Protein AF-A0A7V9AF41-F1 (afdb_monomer_lite)

pLDDT: mean 94.41, std 5.74, range [71.12, 98.44]

Sequence (60 aa):
MSKAAFIILAAGDTHESLGRVVNAFMGALEYTKEGGGEARIIFDGAGTQAAVEFSKKDHK

Radius of gyration: 12.0 Å; chains: 1; bounding box: 33×21×26 Å

Secondary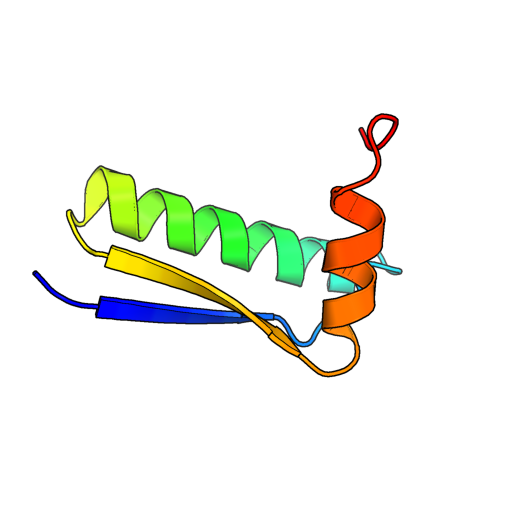 structure (DSSP, 8-state):
--EEEEEE---S-SHHHHHHHHHHHHHHHHHHHTS--EEEEEE-TTHHHHHHHHTSTT--

Structure (mmCIF, N/CA/C/O backbone):
data_AF-A0A7V9AF41-F1
#
_entry.id   AF-A0A7V9AF41-F1
#
loop_
_atom_site.group_PDB
_atom_site.id
_atom_site.type_symbol
_atom_site.label_atom_id
_atom_site.label_alt_id
_atom_site.label_comp_id
_atom_site.label_asym_id
_atom_site.label_entity_id
_atom_site.label_seq_id
_atom_site.pdbx_PDB_ins_code
_atom_site.Cartn_x
_atom_site.Cartn_y
_atom_site.Cartn_z
_atom_site.occupancy
_atom_site.B_iso_or_equiv
_atom_site.auth_seq_id
_atom_site.auth_comp_id
_atom_site.auth_asym_id
_atom_site.auth_atom_id
_atom_site.pdbx_PDB_model_num
ATOM 1 N N . MET A 1 1 ? -16.846 3.525 15.086 1.00 72.69 1 MET A N 1
ATOM 2 C CA . MET A 1 1 ? -15.609 3.680 14.294 1.00 72.69 1 MET A CA 1
ATOM 3 C C . MET A 1 1 ? -15.880 3.242 12.872 1.00 72.69 1 MET A C 1
ATOM 5 O O . MET A 1 1 ? -16.425 2.157 12.686 1.00 72.69 1 MET A O 1
ATOM 9 N N . SER A 1 2 ? -15.548 4.078 11.893 1.00 90.75 2 SER A N 1
ATOM 10 C CA . SER A 1 2 ? -15.604 3.713 10.477 1.00 90.75 2 SER A CA 1
ATOM 11 C C . SER A 1 2 ? -14.400 2.849 10.100 1.00 90.75 2 SER A C 1
ATOM 13 O O . SER A 1 2 ? -13.316 3.001 10.667 1.00 90.75 2 SER A O 1
ATOM 15 N N . LYS A 1 3 ? -14.613 1.925 9.161 1.00 95.50 3 LYS A N 1
ATOM 16 C CA . LYS A 1 3 ? -13.589 1.006 8.659 1.00 95.50 3 LYS A CA 1
ATOM 17 C C . LYS A 1 3 ? -13.310 1.304 7.194 1.00 95.50 3 LYS A C 1
ATOM 19 O O . LYS A 1 3 ? -14.256 1.493 6.431 1.00 95.50 3 LYS A O 1
ATOM 24 N N . ALA A 1 4 ? -12.041 1.293 6.811 1.00 96.44 4 ALA A N 1
ATOM 25 C CA . ALA A 1 4 ? -11.600 1.480 5.435 1.00 96.44 4 ALA A CA 1
ATOM 26 C C . ALA A 1 4 ? -10.595 0.398 5.021 1.00 96.44 4 ALA A C 1
ATOM 28 O O . ALA A 1 4 ? -9.834 -0.121 5.841 1.00 96.44 4 ALA A O 1
ATOM 29 N N . ALA A 1 5 ? -10.587 0.076 3.729 1.00 97.75 5 ALA A N 1
ATOM 30 C CA . ALA A 1 5 ? -9.586 -0.784 3.118 1.00 97.75 5 ALA A CA 1
ATOM 31 C C . ALA A 1 5 ? -8.846 -0.011 2.022 1.00 97.75 5 ALA A C 1
ATOM 33 O O . ALA A 1 5 ? -9.473 0.580 1.145 1.00 97.75 5 ALA A O 1
ATOM 34 N N . PHE A 1 6 ? -7.519 -0.046 2.072 1.00 97.81 6 PHE A N 1
ATOM 35 C CA . PHE A 1 6 ? -6.629 0.492 1.050 1.00 97.81 6 PHE A CA 1
ATOM 36 C C . PHE A 1 6 ? -6.083 -0.688 0.249 1.00 97.81 6 PHE A C 1
ATOM 38 O O . PHE A 1 6 ? -5.284 -1.469 0.764 1.00 97.81 6 PHE A O 1
ATOM 45 N N . ILE A 1 7 ? -6.562 -0.848 -0.986 1.00 98.19 7 ILE A N 1
ATOM 46 C CA . ILE A 1 7 ? -6.174 -1.956 -1.866 1.00 98.19 7 ILE A CA 1
ATOM 47 C C . ILE A 1 7 ? -5.056 -1.475 -2.788 1.00 98.19 7 ILE A C 1
ATOM 49 O O . ILE A 1 7 ? -5.252 -0.575 -3.604 1.00 98.19 7 ILE A O 1
ATOM 53 N N . ILE A 1 8 ? -3.883 -2.084 -2.659 1.00 98.44 8 ILE A N 1
ATOM 54 C CA . ILE A 1 8 ? -2.689 -1.750 -3.428 1.00 98.44 8 ILE A CA 1
ATOM 55 C C . ILE A 1 8 ? -2.499 -2.817 -4.500 1.00 98.44 8 ILE A C 1
ATOM 57 O O . ILE A 1 8 ? -2.163 -3.961 -4.200 1.00 98.44 8 ILE A O 1
ATOM 61 N N . LEU A 1 9 ? -2.706 -2.410 -5.754 1.00 98.25 9 LEU A N 1
ATOM 62 C CA . LEU A 1 9 ? -2.521 -3.247 -6.946 1.00 98.25 9 LEU A CA 1
ATOM 63 C C . LEU A 1 9 ? -1.214 -2.951 -7.696 1.00 98.25 9 LEU A C 1
ATOM 65 O O . LEU A 1 9 ? -0.865 -3.665 -8.631 1.00 98.25 9 LEU A O 1
ATOM 69 N N . ALA A 1 10 ? -0.518 -1.877 -7.323 1.00 98.19 10 ALA A N 1
ATOM 70 C CA . ALA A 1 10 ? 0.651 -1.361 -8.025 1.00 98.19 10 ALA A CA 1
ATOM 71 C C . ALA A 1 10 ? 1.947 -1.992 -7.479 1.00 98.19 10 ALA A C 1
ATOM 73 O O . ALA A 1 10 ? 2.112 -2.066 -6.264 1.00 98.19 10 ALA A O 1
ATOM 74 N N . ALA A 1 11 ? 2.857 -2.420 -8.360 1.00 97.00 11 ALA A N 1
ATOM 75 C CA . ALA A 1 11 ? 4.046 -3.209 -8.005 1.00 97.0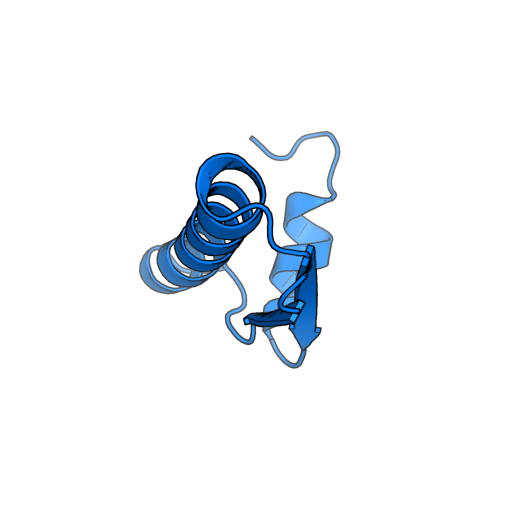0 11 ALA A CA 1
ATOM 76 C C . ALA A 1 11 ? 5.148 -2.439 -7.261 1.00 97.00 11 ALA A C 1
ATOM 78 O O . ALA A 1 11 ? 5.928 -3.039 -6.531 1.00 97.00 11 ALA A O 1
ATOM 79 N N . GLY A 1 12 ? 5.211 -1.119 -7.437 1.00 95.88 12 GLY A N 1
ATOM 80 C CA . GLY A 1 12 ? 6.225 -0.251 -6.826 1.00 95.88 12 GLY A CA 1
ATOM 81 C C . GLY A 1 12 ? 7.565 -0.222 -7.572 1.00 95.88 12 GLY A C 1
ATOM 82 O O . GLY A 1 12 ? 8.525 0.348 -7.071 1.00 95.88 12 GLY A O 1
ATOM 83 N N . ASP A 1 13 ? 7.626 -0.810 -8.765 1.00 95.06 13 ASP A N 1
ATOM 84 C CA . ASP A 1 13 ? 8.825 -1.017 -9.590 1.00 95.06 13 ASP A CA 1
ATOM 85 C C . ASP A 1 13 ? 9.215 0.184 -10.471 1.00 95.06 13 ASP A C 1
ATOM 87 O O . ASP A 1 13 ? 10.342 0.284 -10.955 1.00 95.06 13 ASP A O 1
ATOM 91 N N . THR A 1 14 ? 8.293 1.121 -10.670 1.00 96.38 14 THR A N 1
ATOM 92 C CA . THR A 1 14 ? 8.506 2.383 -11.391 1.00 96.38 14 THR A CA 1
ATOM 93 C C . THR A 1 14 ? 8.241 3.570 -10.473 1.00 96.38 14 THR A C 1
ATOM 95 O O . THR A 1 14 ? 7.523 3.444 -9.483 1.00 96.38 14 THR A O 1
ATOM 98 N N . HIS A 1 15 ? 8.763 4.755 -10.808 1.00 96.12 15 HIS A N 1
ATOM 99 C CA . HIS A 1 15 ? 8.541 5.965 -10.003 1.00 96.12 15 HIS A CA 1
ATOM 100 C C . HIS A 1 15 ? 7.048 6.268 -9.791 1.00 96.12 15 HIS A C 1
ATOM 102 O O . HIS A 1 15 ? 6.610 6.545 -8.676 1.00 96.12 15 HIS A O 1
ATOM 108 N N . GLU A 1 16 ? 6.251 6.151 -10.854 1.00 97.75 16 GLU A N 1
ATOM 109 C CA . GLU A 1 16 ? 4.804 6.338 -10.779 1.00 97.75 16 GLU A CA 1
ATOM 110 C C . GLU A 1 16 ? 4.142 5.257 -9.913 1.00 97.75 16 GLU A C 1
ATOM 112 O O . GLU A 1 16 ? 3.328 5.566 -9.038 1.00 97.75 16 GLU A O 1
ATOM 117 N N . SER A 1 17 ? 4.507 3.985 -10.118 1.00 97.38 17 SER A N 1
ATOM 118 C CA . SER A 1 17 ? 3.943 2.889 -9.334 1.00 97.38 17 SER A CA 1
ATOM 119 C C . SER A 1 17 ? 4.300 3.005 -7.854 1.00 97.38 17 SER A C 1
ATOM 121 O O . SER A 1 17 ? 3.447 2.716 -7.018 1.00 97.38 17 SER A O 1
ATOM 123 N N . LEU A 1 18 ? 5.518 3.431 -7.524 1.00 96.75 18 LEU A N 1
ATOM 124 C CA . LEU A 1 18 ? 5.958 3.684 -6.156 1.00 96.75 18 LEU A CA 1
ATOM 125 C C . LEU A 1 18 ? 5.122 4.793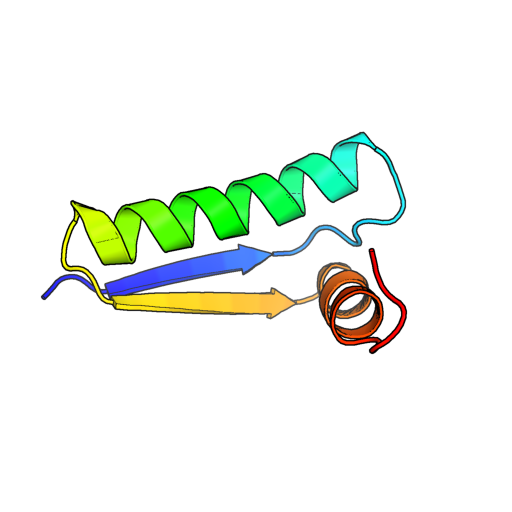 -5.513 1.00 96.75 18 LEU A C 1
ATOM 127 O O . LEU A 1 18 ? 4.625 4.618 -4.402 1.00 96.75 18 LEU A O 1
ATOM 131 N N . GLY A 1 19 ? 4.880 5.889 -6.239 1.00 97.69 19 GLY A N 1
ATOM 132 C CA . GLY A 1 19 ? 4.008 6.970 -5.780 1.00 97.69 19 GLY A CA 1
ATOM 133 C C . GLY A 1 19 ? 2.605 6.480 -5.409 1.00 97.69 19 GLY A C 1
ATOM 134 O O . GLY A 1 19 ? 2.068 6.873 -4.377 1.00 97.69 19 GLY A O 1
ATOM 135 N N . ARG A 1 20 ? 2.027 5.552 -6.185 1.00 98.00 20 ARG A N 1
ATOM 136 C CA . ARG A 1 20 ? 0.720 4.944 -5.867 1.00 98.00 20 ARG A CA 1
ATOM 137 C C . ARG A 1 20 ? 0.745 4.161 -4.547 1.00 98.00 20 ARG A C 1
ATOM 139 O O . ARG A 1 20 ? -0.198 4.278 -3.767 1.00 98.00 20 ARG A O 1
ATOM 146 N N . VAL A 1 21 ? 1.806 3.391 -4.286 1.00 97.44 21 VAL A N 1
ATOM 147 C CA . VAL A 1 21 ? 1.960 2.621 -3.036 1.00 97.44 21 VAL A CA 1
ATOM 148 C C . VAL A 1 21 ? 2.118 3.561 -1.838 1.00 97.44 21 VAL A C 1
ATOM 150 O O . VAL A 1 21 ? 1.396 3.430 -0.851 1.00 97.44 21 VAL A O 1
ATOM 153 N N . VAL A 1 22 ? 3.007 4.553 -1.943 1.00 96.69 22 VAL A N 1
ATOM 154 C CA . VAL A 1 22 ? 3.265 5.523 -0.867 1.00 96.69 22 VAL A CA 1
ATOM 155 C C . VAL A 1 22 ? 2.015 6.344 -0.550 1.00 96.69 22 VAL A C 1
ATOM 157 O O . VAL A 1 22 ? 1.671 6.501 0.619 1.00 96.69 22 VAL A O 1
ATOM 160 N N . ASN A 1 23 ? 1.277 6.800 -1.564 1.00 97.75 23 ASN A N 1
ATOM 161 C CA . ASN A 1 23 ? 0.033 7.543 -1.356 1.00 97.75 23 ASN A CA 1
ATOM 162 C C . ASN A 1 23 ? -1.021 6.712 -0.611 1.00 97.75 23 ASN A C 1
ATOM 164 O O . ASN A 1 23 ? -1.728 7.247 0.241 1.00 97.75 23 ASN A O 1
ATOM 168 N N . ALA A 1 24 ? -1.113 5.404 -0.881 1.00 97.94 24 ALA A N 1
ATOM 169 C CA . ALA A 1 24 ? -2.016 4.522 -0.145 1.00 97.94 24 ALA A CA 1
ATOM 170 C C . ALA A 1 24 ? -1.625 4.404 1.339 1.00 97.94 24 ALA A C 1
ATOM 172 O O . ALA A 1 24 ? -2.500 4.419 2.205 1.00 97.94 24 ALA A O 1
ATOM 173 N N . PHE A 1 25 ? -0.326 4.334 1.650 1.00 96.69 25 PHE A N 1
ATOM 174 C CA . PHE A 1 25 ? 0.150 4.324 3.036 1.00 96.69 25 PHE A CA 1
ATOM 175 C C . PHE A 1 25 ? -0.104 5.647 3.750 1.00 96.69 25 PHE A C 1
ATOM 177 O O . PHE A 1 25 ? -0.567 5.633 4.889 1.00 96.69 25 PHE A O 1
ATOM 184 N N . MET A 1 26 ? 0.154 6.775 3.084 1.00 97.31 26 MET A N 1
ATOM 185 C CA . MET A 1 26 ? -0.111 8.100 3.646 1.00 97.31 26 MET A CA 1
ATOM 186 C C . MET A 1 26 ? -1.600 8.295 3.925 1.00 97.31 26 MET A C 1
ATOM 188 O O 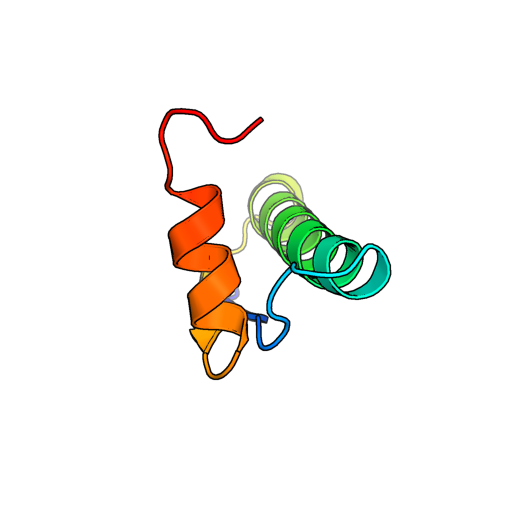. MET A 1 26 ? -1.966 8.653 5.040 1.00 97.31 26 MET A O 1
ATOM 192 N N . GLY A 1 27 ? -2.469 7.927 2.979 1.00 96.62 27 GLY A N 1
ATOM 193 C CA . GLY A 1 27 ? -3.915 7.981 3.187 1.00 96.62 27 GLY A CA 1
ATOM 194 C C . GLY A 1 27 ? -4.386 7.094 4.346 1.00 96.62 27 GLY A C 1
ATOM 195 O O . GLY A 1 27 ? -5.218 7.516 5.147 1.00 96.62 27 GLY A O 1
ATOM 196 N N . ALA A 1 28 ? -3.836 5.882 4.493 1.00 96.75 28 ALA A N 1
ATOM 197 C CA . ALA A 1 28 ? -4.156 5.005 5.622 1.00 96.75 28 ALA A CA 1
ATOM 198 C C . ALA A 1 28 ? -3.661 5.572 6.965 1.00 96.75 28 ALA A C 1
ATOM 200 O O . ALA A 1 28 ? -4.346 5.461 7.988 1.00 96.75 28 ALA A O 1
ATOM 201 N N . LEU A 1 29 ? -2.483 6.198 6.970 1.00 95.62 29 LEU A N 1
ATOM 202 C CA . LEU A 1 29 ? -1.903 6.845 8.142 1.00 95.62 29 LEU A CA 1
ATOM 203 C C . LEU A 1 29 ? -2.753 8.033 8.606 1.00 95.62 29 LEU A C 1
ATOM 205 O O . LEU A 1 29 ? -3.097 8.108 9.782 1.00 95.62 29 LEU A O 1
ATOM 209 N N . GLU A 1 30 ? -3.122 8.929 7.694 1.00 95.25 30 GLU A N 1
ATOM 210 C CA . GLU A 1 30 ? -3.980 10.087 7.979 1.00 95.25 30 GLU A CA 1
ATOM 211 C C . GLU A 1 30 ? -5.368 9.633 8.453 1.00 95.25 30 GLU A C 1
ATOM 213 O O . GLU A 1 30 ? -5.865 10.099 9.479 1.00 95.25 30 GLU A O 1
ATOM 218 N N . TYR A 1 31 ? -5.958 8.631 7.792 1.00 94.81 31 TYR A N 1
ATOM 219 C CA . TYR A 1 31 ? -7.260 8.080 8.179 1.00 94.81 31 TYR A CA 1
ATOM 220 C C . TYR A 1 31 ? -7.275 7.525 9.610 1.00 94.81 31 TYR A C 1
ATOM 222 O O . TYR A 1 31 ? -8.243 7.716 10.352 1.00 94.81 31 TYR A O 1
ATOM 230 N N . THR A 1 32 ? -6.202 6.838 10.007 1.00 94.38 32 THR A N 1
ATOM 231 C CA . THR A 1 32 ? -6.091 6.238 11.345 1.00 94.38 32 THR A CA 1
ATOM 232 C C . THR A 1 32 ? -5.716 7.256 12.418 1.00 94.38 32 THR A C 1
ATOM 234 O O . THR A 1 32 ? -6.266 7.200 13.517 1.00 94.38 32 THR A O 1
ATOM 237 N N . LYS A 1 33 ? -4.814 8.201 12.121 1.00 92.06 33 LYS A N 1
ATOM 238 C CA . LYS A 1 33 ? -4.334 9.195 13.094 1.00 92.06 33 LYS A CA 1
ATOM 239 C C . LYS A 1 33 ? -5.273 10.381 13.280 1.00 92.06 33 LYS A C 1
ATOM 241 O O . LYS A 1 33 ? -5.471 10.810 14.411 1.00 92.06 33 LYS A O 1
ATOM 246 N N . GLU A 1 34 ? -5.823 10.916 12.197 1.00 86.56 34 GLU A N 1
ATOM 247 C CA . GLU A 1 34 ? -6.636 12.137 12.224 1.00 86.56 34 GLU A CA 1
ATOM 248 C C . GLU A 1 34 ? -8.129 11.814 12.236 1.00 86.56 34 GLU A C 1
ATOM 250 O O . GLU A 1 34 ? -8.901 12.430 12.967 1.00 86.56 34 GLU A O 1
ATOM 255 N N . GLY A 1 35 ? -8.538 10.803 11.465 1.00 78.62 35 GLY A N 1
ATOM 256 C CA . GLY A 1 35 ? -9.940 10.397 11.348 1.00 78.62 35 GLY A CA 1
ATOM 257 C C . GLY A 1 35 ? -10.448 9.498 12.480 1.00 78.62 35 GLY A C 1
ATOM 258 O O . GLY A 1 35 ? -11.652 9.255 12.566 1.00 78.62 35 GLY A O 1
ATOM 259 N N . GLY A 1 36 ? -9.557 8.961 13.325 1.00 83.19 36 GLY A N 1
ATOM 260 C CA . GLY A 1 36 ? -9.908 7.991 14.374 1.00 83.19 36 GLY A CA 1
ATOM 261 C C . GLY A 1 36 ? -10.553 6.703 13.837 1.00 83.19 36 GLY A C 1
ATOM 262 O O . GLY A 1 36 ? -11.286 6.022 14.561 1.00 83.19 36 GLY A O 1
ATOM 263 N N . GLY A 1 37 ? -10.345 6.401 12.551 1.00 91.75 37 GLY A N 1
ATOM 264 C CA . GLY A 1 37 ? -10.880 5.225 11.874 1.00 91.75 37 GLY A CA 1
ATOM 265 C C . GLY A 1 37 ? -9.932 4.025 11.920 1.00 91.75 37 GLY A C 1
ATOM 266 O O . GLY A 1 37 ? -8.751 4.147 12.232 1.00 91.75 37 GLY A O 1
ATOM 267 N N . GLU A 1 38 ? -10.445 2.845 11.572 1.00 95.31 38 GLU A N 1
ATOM 268 C CA . GLU A 1 38 ? -9.636 1.631 11.405 1.00 95.31 38 GLU A CA 1
ATOM 269 C C . GLU A 1 38 ? -9.337 1.425 9.913 1.00 95.31 38 GLU A C 1
ATOM 271 O O . GLU A 1 38 ? -10.264 1.324 9.104 1.00 95.31 38 GLU A O 1
ATOM 276 N N . ALA A 1 39 ? -8.059 1.340 9.542 1.00 96.25 39 ALA A N 1
ATOM 277 C CA . ALA A 1 39 ? -7.640 1.039 8.176 1.00 96.25 39 ALA A CA 1
ATOM 278 C C . ALA A 1 39 ? -7.009 -0.354 8.084 1.00 96.25 39 ALA A C 1
ATOM 280 O O . ALA A 1 39 ? -6.221 -0.756 8.940 1.00 96.25 39 ALA A O 1
ATOM 281 N N . ARG A 1 40 ? -7.312 -1.071 6.999 1.00 96.94 40 ARG A N 1
ATOM 282 C CA . ARG A 1 40 ? -6.563 -2.255 6.567 1.00 96.94 40 ARG A CA 1
ATOM 283 C C . ARG A 1 40 ? -5.908 -1.990 5.226 1.00 96.94 40 ARG A C 1
ATOM 285 O O . ARG A 1 40 ? -6.560 -1.498 4.310 1.00 96.94 40 ARG A O 1
ATOM 292 N N . ILE A 1 41 ? -4.642 -2.359 5.107 1.00 97.50 41 ILE A N 1
ATOM 293 C CA . ILE A 1 41 ? -3.913 -2.326 3.842 1.00 97.50 41 ILE A CA 1
ATOM 294 C C . ILE A 1 41 ? -3.927 -3.742 3.272 1.00 97.50 41 ILE A C 1
ATOM 296 O O . ILE A 1 41 ? -3.581 -4.694 3.971 1.00 97.50 41 ILE A O 1
ATOM 300 N N . ILE A 1 42 ? -4.365 -3.880 2.024 1.00 98.25 42 ILE A N 1
ATOM 30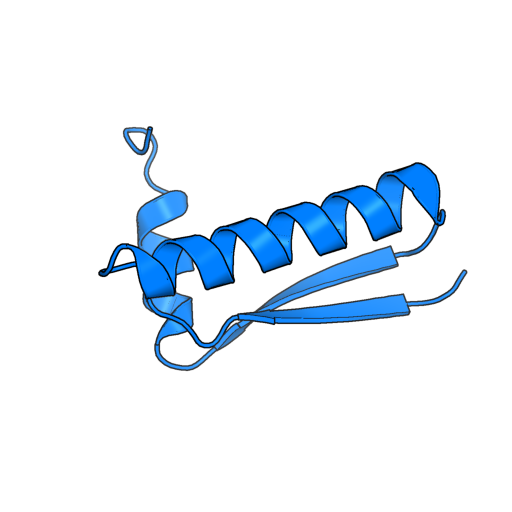1 C CA . ILE A 1 42 ? -4.453 -5.154 1.312 1.00 98.25 42 ILE A CA 1
ATOM 302 C C . ILE A 1 42 ? -3.594 -5.038 0.061 1.00 98.25 42 ILE A C 1
ATOM 304 O O . ILE A 1 42 ? -3.840 -4.182 -0.785 1.00 98.25 42 ILE A O 1
ATOM 308 N N . PHE A 1 43 ? -2.601 -5.909 -0.057 1.00 98.31 43 PHE A N 1
ATOM 309 C CA . PHE A 1 43 ? -1.816 -6.052 -1.276 1.00 98.31 43 PHE A CA 1
ATOM 310 C C . PHE A 1 43 ? -2.414 -7.176 -2.114 1.00 98.31 43 PHE A C 1
ATOM 312 O O . PHE A 1 43 ? -2.639 -8.270 -1.597 1.00 98.31 43 PHE A O 1
ATOM 319 N N . ASP A 1 44 ? -2.662 -6.907 -3.390 1.00 98.19 44 ASP A N 1
ATOM 320 C CA . ASP A 1 44 ? -3.197 -7.890 -4.331 1.00 98.19 44 ASP A CA 1
ATOM 321 C C . ASP A 1 44 ? -2.615 -7.660 -5.734 1.00 98.19 44 ASP A C 1
ATOM 323 O O . ASP A 1 44 ? -2.028 -6.612 -6.020 1.00 98.19 44 ASP A O 1
ATOM 327 N N . GLY A 1 45 ? -2.722 -8.658 -6.609 1.00 97.62 45 GLY A N 1
ATOM 328 C CA . GLY A 1 45 ? -2.148 -8.627 -7.947 1.00 97.62 45 GLY A CA 1
ATOM 329 C C . GLY A 1 45 ? -0.660 -8.275 -7.908 1.00 97.62 45 GLY A C 1
ATOM 330 O O . GLY A 1 45 ? 0.116 -8.843 -7.134 1.00 97.62 45 GLY A O 1
ATOM 331 N N . ALA A 1 46 ? -0.260 -7.293 -8.716 1.00 97.56 46 ALA A N 1
ATOM 332 C CA . ALA A 1 46 ? 1.128 -6.847 -8.767 1.00 97.56 46 ALA A CA 1
ATOM 333 C C . ALA A 1 46 ? 1.584 -6.158 -7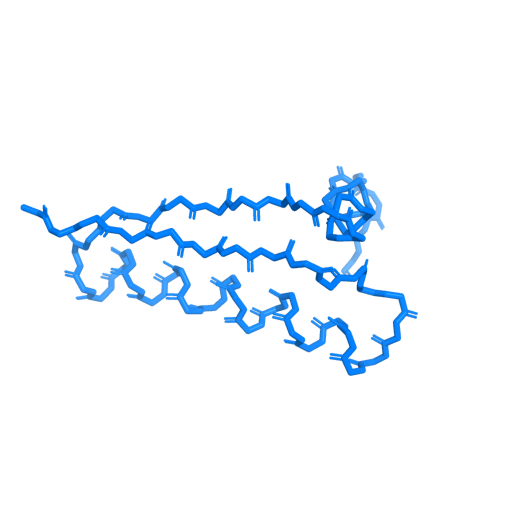.465 1.00 97.56 46 ALA A C 1
ATOM 335 O O . ALA A 1 46 ? 2.771 -6.179 -7.154 1.00 97.56 46 ALA A O 1
ATOM 336 N N . GLY A 1 47 ? 0.660 -5.642 -6.644 1.00 97.56 47 GLY A N 1
ATOM 337 C CA . GLY A 1 47 ? 0.975 -5.023 -5.353 1.00 97.56 47 GLY A CA 1
ATOM 338 C C . GLY A 1 47 ? 1.584 -5.977 -4.329 1.00 97.56 47 GLY A C 1
ATOM 339 O O . GLY A 1 47 ? 2.278 -5.539 -3.414 1.00 97.56 47 GLY A O 1
ATOM 340 N N . THR A 1 48 ? 1.416 -7.288 -4.509 1.00 97.94 48 THR A N 1
ATOM 341 C CA . THR A 1 48 ? 2.114 -8.290 -3.689 1.00 97.94 48 THR A CA 1
ATOM 342 C C . THR A 1 48 ? 3.641 -8.194 -3.806 1.00 97.94 48 THR A C 1
ATOM 344 O O . THR A 1 48 ? 4.343 -8.504 -2.845 1.00 97.94 48 THR A O 1
ATOM 347 N N . GLN A 1 49 ? 4.169 -7.687 -4.927 1.00 96.94 49 GLN A N 1
ATOM 348 C CA . GLN A 1 49 ? 5.604 -7.443 -5.109 1.00 96.94 49 GLN A CA 1
ATOM 349 C C . GLN A 1 49 ? 6.099 -6.292 -4.226 1.00 96.94 49 GLN A C 1
ATOM 351 O O . GLN A 1 49 ? 7.114 -6.446 -3.548 1.00 96.94 49 GLN A O 1
ATOM 356 N N . ALA A 1 50 ? 5.344 -5.188 -4.157 1.00 95.38 50 ALA A N 1
ATOM 357 C CA . ALA A 1 50 ? 5.649 -4.063 -3.271 1.00 95.38 50 ALA A CA 1
ATOM 358 C C . ALA A 1 50 ? 5.703 -4.507 -1.802 1.00 95.38 50 ALA A C 1
ATOM 360 O O . ALA A 1 50 ? 6.598 -4.108 -1.062 1.00 95.38 50 ALA A O 1
ATOM 361 N N . ALA A 1 51 ? 4.775 -5.380 -1.388 1.00 95.38 51 ALA A N 1
ATOM 362 C CA . ALA A 1 51 ? 4.752 -5.923 -0.032 1.00 95.38 51 ALA A CA 1
ATOM 363 C C . ALA A 1 51 ? 6.041 -6.688 0.305 1.00 95.38 51 ALA A C 1
ATOM 365 O O . ALA A 1 51 ? 6.612 -6.499 1.379 1.00 95.38 51 ALA A O 1
ATOM 366 N N . VAL A 1 52 ? 6.511 -7.536 -0.618 1.00 95.31 52 VAL A N 1
ATOM 367 C CA . VAL A 1 52 ? 7.768 -8.277 -0.453 1.00 95.31 52 VAL A CA 1
ATOM 368 C C . VAL A 1 52 ? 8.949 -7.315 -0.409 1.00 95.31 52 VAL A C 1
ATOM 370 O O . VAL A 1 52 ? 9.750 -7.398 0.520 1.00 95.31 52 VAL A O 1
ATOM 373 N N . GLU A 1 53 ? 9.042 -6.392 -1.368 1.00 93.62 53 GLU A N 1
ATOM 374 C CA . GLU A 1 53 ? 10.151 -5.442 -1.473 1.00 93.62 53 GLU A CA 1
ATOM 375 C C . GLU A 1 53 ? 10.300 -4.598 -0.205 1.00 93.62 53 GLU A C 1
ATOM 377 O O . GLU A 1 53 ? 11.383 -4.531 0.370 1.00 93.62 53 GLU A O 1
ATOM 382 N N . PHE A 1 54 ? 9.204 -4.027 0.290 1.00 90.50 54 PHE A N 1
ATOM 383 C CA . PHE A 1 54 ? 9.244 -3.094 1.418 1.00 90.50 54 PHE A CA 1
ATOM 384 C C . PHE A 1 54 ? 9.378 -3.795 2.771 1.00 90.50 54 PHE A C 1
ATOM 386 O O . PHE A 1 54 ? 9.708 -3.163 3.771 1.00 90.50 54 PHE A O 1
ATOM 393 N N . SER A 1 55 ? 9.129 -5.106 2.822 1.00 91.81 55 SER A N 1
ATOM 394 C CA . SER A 1 55 ? 9.374 -5.913 4.021 1.00 91.81 55 SER A CA 1
ATOM 395 C C . SER A 1 55 ? 10.856 -6.235 4.245 1.00 91.81 55 SER A C 1
ATOM 397 O O . SER A 1 55 ? 11.230 -6.706 5.325 1.00 91.81 55 SER A O 1
ATOM 399 N N . LYS A 1 56 ? 11.712 -6.011 3.238 1.00 94.94 56 LYS A N 1
ATOM 400 C CA . LYS A 1 56 ? 13.147 -6.279 3.334 1.00 94.94 56 LYS A CA 1
ATOM 401 C C . LYS A 1 56 ? 13.794 -5.346 4.358 1.00 94.94 56 LYS A C 1
ATOM 403 O O . LYS A 1 56 ? 13.553 -4.144 4.372 1.00 94.94 56 LYS A O 1
ATOM 408 N N . LYS A 1 57 ? 14.658 -5.901 5.215 1.00 91.12 57 LYS A N 1
ATOM 409 C CA . LYS A 1 57 ? 15.316 -5.152 6.306 1.00 91.12 57 LYS A CA 1
ATOM 410 C C . LYS A 1 57 ? 16.247 -4.043 5.813 1.00 91.12 57 LYS A C 1
ATOM 412 O O . LYS A 1 57 ? 16.552 -3.127 6.566 1.00 91.12 57 LYS A O 1
ATOM 417 N N . ASP A 1 58 ? 16.743 -4.184 4.595 1.00 92.25 58 ASP A N 1
ATOM 418 C CA . ASP A 1 58 ? 17.653 -3.277 3.909 1.00 92.25 58 ASP A CA 1
ATOM 419 C C . ASP A 1 58 ? 16.935 -2.313 2.950 1.00 92.25 58 ASP A C 1
ATOM 421 O O . ASP A 1 58 ? 17.599 -1.507 2.296 1.00 92.25 58 ASP A O 1
ATOM 425 N N . HIS A 1 59 ? 15.597 -2.353 2.894 1.00 83.06 59 HIS A N 1
ATOM 426 C CA . HIS A 1 59 ? 14.803 -1.378 2.153 1.00 83.06 59 HIS A CA 1
ATOM 427 C C . HIS A 1 59 ? 14.915 0.012 2.807 1.00 83.06 59 HIS A C 1
ATOM 429 O O . HIS A 1 59 ? 14.857 0.126 4.035 1.00 83.06 59 HIS A O 1
ATOM 435 N N . LYS A 1 60 ? 15.121 1.057 1.995 1.00 71.12 60 LYS A N 1
ATOM 436 C CA . LYS A 1 60 ? 15.368 2.440 2.439 1.00 71.12 60 LYS A CA 1
ATOM 437 C C . LYS A 1 60 ? 14.236 3.377 2.064 1.00 71.12 60 LYS A C 1
ATOM 439 O O . LYS A 1 60 ? 13.782 3.285 0.906 1.00 71.12 60 LYS A O 1
#

Foldseek 3Di:
DAEEEQEQQQQCPDPVSVVSVVVSVVVQVCCVPVVVYHYDYHYDHNSVNVVVQCPDPPRD